Protein AF-A0A8T2N2C2-F1 (afdb_monomer_lite)

Organism: NCBI:txid121402

Sequence (60 aa):
MDEVNKIGKISKQWTGLLREAFTDSDNFGIQFPMDLDVRMKAVMIGACFLIDFMFFESNN

Structure (mmCIF, N/CA/C/O backbone):
data_AF-A0A8T2N2C2-F1
#
_entry.id   AF-A0A8T2N2C2-F1
#
loop_
_atom_site.group_PDB
_atom_site.id
_atom_site.type_symbol
_atom_site.label_atom_id
_atom_site.label_alt_id
_atom_site.label_comp_id
_atom_site.label_asym_id
_atom_site.label_entity_id
_atom_site.label_seq_id
_atom_site.pdbx_PDB_ins_code
_atom_site.Cartn_x
_atom_site.Cartn_y
_atom_site.Cartn_z
_atom_site.occupancy
_atom_site.B_iso_or_equiv
_atom_site.auth_seq_id
_atom_site.auth_comp_id
_atom_site.auth_asym_id
_atom_site.auth_atom_id
_atom_site.pdbx_PDB_model_num
ATOM 1 N N . MET A 1 1 ? -1.721 22.157 12.123 1.00 47.72 1 MET A N 1
ATOM 2 C CA . MET A 1 1 ? -0.944 20.905 12.132 1.00 47.72 1 MET A CA 1
ATOM 3 C C . MET A 1 1 ? -1.783 19.923 11.354 1.00 47.72 1 MET A C 1
ATOM 5 O O . MET A 1 1 ? -2.825 19.541 11.862 1.00 47.72 1 MET A O 1
ATOM 9 N N . ASP A 1 2 ? -1.435 19.650 10.099 1.00 51.16 2 ASP A N 1
ATOM 10 C CA . ASP A 1 2 ? -2.163 18.678 9.286 1.00 51.16 2 ASP A CA 1
ATOM 11 C C . ASP A 1 2 ? -2.105 17.313 9.972 1.00 51.16 2 ASP A C 1
ATOM 13 O O . ASP A 1 2 ? -1.063 16.654 9.995 1.00 51.16 2 ASP A O 1
ATOM 17 N N . GLU A 1 3 ? -3.216 16.908 10.587 1.00 58.50 3 GLU A N 1
ATOM 18 C CA . GLU A 1 3 ? -3.417 15.538 11.040 1.00 58.50 3 GLU A CA 1
ATOM 19 C C . GLU A 1 3 ? -3.502 14.655 9.798 1.00 58.50 3 GLU A C 1
ATOM 21 O O . GLU A 1 3 ? -4.575 14.360 9.272 1.00 58.50 3 GLU A O 1
ATOM 26 N N . VAL A 1 4 ? -2.337 14.244 9.294 1.00 68.25 4 VAL A N 1
ATOM 27 C CA . VAL A 1 4 ? -2.238 13.154 8.330 1.00 68.25 4 VAL A CA 1
ATOM 28 C C . VAL A 1 4 ? -2.695 11.899 9.059 1.00 68.25 4 VAL A C 1
ATOM 30 O O . VAL A 1 4 ? -1.913 11.216 9.725 1.00 68.25 4 VAL A O 1
ATOM 33 N N . ASN A 1 5 ? -3.994 11.634 8.979 1.00 75.06 5 ASN A N 1
ATOM 34 C CA . ASN A 1 5 ? -4.610 10.498 9.631 1.00 75.06 5 ASN A CA 1
ATOM 35 C C . ASN A 1 5 ? -4.163 9.234 8.882 1.00 75.06 5 ASN A C 1
ATOM 37 O O . ASN A 1 5 ? -4.579 8.973 7.752 1.00 75.06 5 ASN A O 1
ATOM 41 N N . LYS A 1 6 ? -3.206 8.499 9.458 1.00 79.44 6 LYS A N 1
ATOM 42 C CA . LYS A 1 6 ? -2.588 7.336 8.810 1.00 79.44 6 LYS A CA 1
ATOM 43 C C . LYS A 1 6 ? -3.581 6.178 8.773 1.00 79.44 6 LYS A C 1
ATOM 45 O O . LYS A 1 6 ? -3.843 5.542 9.786 1.00 79.44 6 LYS A O 1
ATOM 50 N N . ILE A 1 7 ? -4.073 5.874 7.578 1.00 85.50 7 ILE A N 1
ATOM 51 C CA . ILE A 1 7 ? -5.058 4.811 7.323 1.00 85.50 7 ILE A CA 1
ATOM 52 C C . ILE A 1 7 ? -4.442 3.411 7.158 1.00 85.50 7 ILE A C 1
ATOM 54 O O . ILE A 1 7 ? -5.149 2.409 7.206 1.00 85.50 7 ILE A O 1
ATOM 58 N N . GLY A 1 8 ? -3.129 3.330 6.931 1.00 89.50 8 GLY A N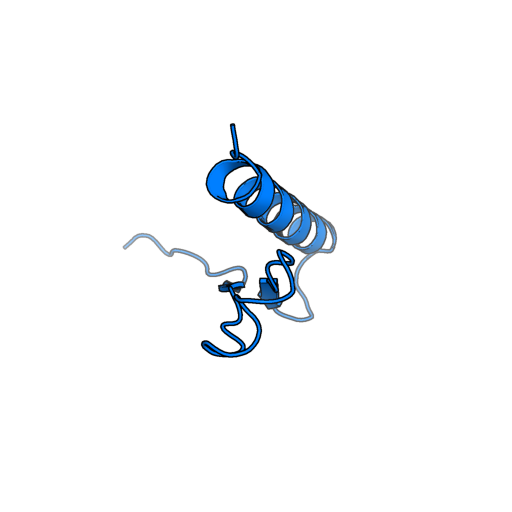 1
ATOM 59 C CA . GLY A 1 8 ? -2.417 2.087 6.651 1.00 89.50 8 GLY A CA 1
ATOM 60 C C . GLY A 1 8 ? -1.062 2.332 5.989 1.00 89.50 8 GLY A C 1
ATOM 61 O O . GLY A 1 8 ? -0.594 3.468 5.900 1.00 89.50 8 GLY A O 1
ATOM 62 N N . LYS A 1 9 ? -0.418 1.256 5.534 1.00 91.69 9 LYS A N 1
ATOM 63 C CA . LYS A 1 9 ? 0.906 1.263 4.910 1.00 91.69 9 LYS A CA 1
ATOM 64 C C . LYS A 1 9 ? 0.948 0.277 3.746 1.00 91.69 9 LYS A C 1
ATOM 66 O O . LYS A 1 9 ? 0.623 -0.893 3.919 1.00 91.69 9 LYS A O 1
ATOM 71 N N . ILE A 1 10 ? 1.403 0.753 2.592 1.00 91.19 10 ILE A N 1
ATOM 72 C CA . ILE A 1 10 ? 1.811 -0.078 1.456 1.00 91.19 10 ILE A CA 1
ATOM 73 C C . ILE A 1 10 ? 3.340 -0.070 1.437 1.00 91.19 10 ILE A C 1
ATOM 75 O O . ILE A 1 10 ? 3.958 0.985 1.582 1.00 91.19 10 ILE A O 1
ATOM 79 N N . SER A 1 11 ? 3.963 -1.237 1.320 1.00 88.19 11 SER A N 1
ATOM 80 C CA . SER A 1 11 ? 5.421 -1.358 1.263 1.00 88.19 11 SER A CA 1
ATOM 81 C C . SER A 1 11 ? 5.848 -2.468 0.320 1.00 88.19 11 SER A C 1
ATOM 83 O O . SER A 1 11 ? 5.337 -3.583 0.423 1.00 88.19 11 SER A O 1
ATOM 85 N N . LYS A 1 12 ? 6.834 -2.184 -0.530 1.00 82.56 12 LYS A N 1
ATOM 86 C CA . LYS A 1 12 ? 7.532 -3.202 -1.315 1.00 82.56 12 LYS A CA 1
ATOM 87 C C . LYS A 1 12 ? 8.36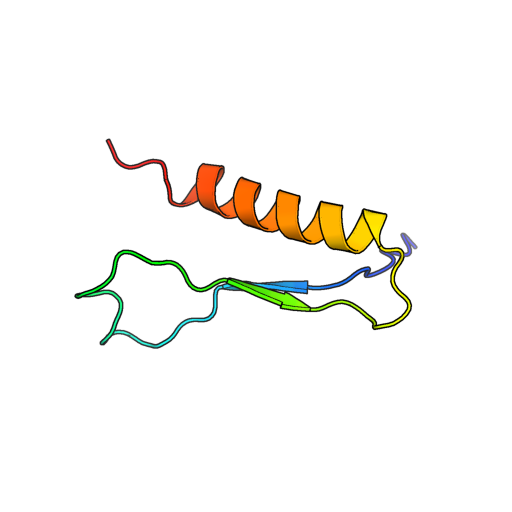6 -4.069 -0.368 1.00 82.56 12 LYS A C 1
ATOM 89 O O . LYS A 1 12 ? 9.190 -3.548 0.384 1.00 82.56 12 LYS A O 1
ATOM 94 N N . GLN A 1 13 ? 8.119 -5.374 -0.348 1.00 73.25 13 GLN A N 1
ATOM 95 C CA . GLN A 1 13 ? 8.930 -6.327 0.400 1.00 73.25 13 GLN A CA 1
ATOM 96 C C . GLN A 1 13 ? 10.138 -6.717 -0.448 1.00 73.25 13 GLN A C 1
ATOM 98 O O . GLN A 1 13 ? 10.011 -7.384 -1.471 1.00 73.25 13 GLN A O 1
ATOM 103 N N . TRP A 1 14 ? 11.323 -6.303 -0.010 1.00 64.62 14 TRP A N 1
ATOM 104 C CA . TRP A 1 14 ? 12.574 -6.694 -0.644 1.00 64.62 14 TRP A CA 1
ATOM 105 C C . TRP A 1 14 ? 12.996 -8.076 -0.138 1.00 64.62 14 TRP A C 1
ATOM 107 O O . TRP A 1 14 ? 13.444 -8.207 1.000 1.00 64.62 14 TRP A O 1
ATOM 117 N N . THR A 1 15 ? 12.865 -9.120 -0.960 1.00 60.19 15 THR A N 1
ATOM 118 C CA . THR A 1 15 ? 13.295 -10.484 -0.585 1.00 60.19 15 THR A CA 1
ATOM 119 C C . THR A 1 15 ? 14.783 -10.760 -0.856 1.00 60.19 15 THR A C 1
ATOM 121 O O . THR A 1 15 ? 15.218 -11.905 -0.767 1.00 60.19 15 THR A O 1
ATOM 124 N N . GLY A 1 16 ? 15.575 -9.723 -1.150 1.00 58.03 16 GLY A N 1
ATOM 125 C CA . GLY A 1 16 ? 17.023 -9.804 -1.363 1.00 58.03 16 GLY A CA 1
ATOM 126 C C . GLY A 1 16 ? 17.444 -9.997 -2.827 1.00 58.03 16 GLY A C 1
ATOM 127 O O . GLY A 1 16 ? 16.649 -10.419 -3.664 1.00 58.03 16 GLY A O 1
ATOM 128 N N . LEU A 1 17 ? 18.738 -9.755 -3.083 1.00 54.94 17 LEU A N 1
ATOM 129 C CA . LEU A 1 17 ? 19.416 -9.812 -4.396 1.00 54.94 17 LEU A CA 1
ATOM 130 C C . LEU A 1 17 ? 19.227 -11.136 -5.167 1.00 54.94 17 LEU A C 1
ATOM 132 O O . LEU A 1 17 ? 19.392 -11.184 -6.380 1.00 54.94 17 LEU A O 1
ATOM 136 N N . LEU A 1 18 ? 18.915 -12.234 -4.472 1.00 50.00 18 LEU A N 1
ATOM 137 C CA . LEU A 1 18 ? 18.861 -13.584 -5.050 1.00 50.00 18 LEU A CA 1
ATOM 138 C C . LEU A 1 18 ? 17.550 -13.906 -5.783 1.00 50.00 18 LEU A C 1
ATOM 140 O O . LEU A 1 18 ? 17.516 -14.870 -6.544 1.00 50.00 18 LEU A O 1
ATOM 144 N N . ARG A 1 19 ? 16.479 -13.131 -5.566 1.00 51.38 19 ARG A N 1
ATOM 145 C CA . ARG A 1 19 ? 15.160 -13.399 -6.171 1.00 51.38 19 ARG A CA 1
ATOM 146 C C . ARG A 1 19 ? 14.779 -12.404 -7.271 1.00 51.38 19 ARG A C 1
ATOM 148 O O . ARG A 1 19 ? 13.977 -12.752 -8.130 1.00 51.38 19 ARG A O 1
ATOM 155 N N . GLU A 1 20 ? 15.432 -11.243 -7.306 1.00 49.47 20 GLU A N 1
ATOM 156 C CA . GLU A 1 20 ? 15.336 -10.278 -8.414 1.00 49.47 20 GLU A CA 1
ATOM 157 C C . GLU A 1 20 ? 15.852 -10.853 -9.743 1.00 49.47 20 GLU A C 1
ATOM 159 O O . GLU A 1 20 ? 15.356 -10.497 -10.802 1.00 49.47 20 GLU A O 1
ATOM 164 N N . ALA A 1 21 ? 16.803 -11.794 -9.710 1.00 52.84 21 ALA A N 1
ATOM 165 C CA . ALA A 1 21 ? 17.366 -12.387 -10.926 1.00 52.84 21 ALA A CA 1
ATOM 166 C C . ALA A 1 21 ? 16.460 -13.434 -11.608 1.00 52.84 21 ALA A C 1
ATOM 168 O O . ALA A 1 21 ? 16.744 -13.833 -12.734 1.00 52.84 21 ALA A O 1
ATOM 169 N N . PHE A 1 22 ? 15.404 -13.916 -10.938 1.00 49.09 22 PHE A N 1
ATOM 170 C CA . PHE A 1 22 ? 14.631 -15.074 -11.410 1.00 49.09 22 PHE A CA 1
ATOM 171 C C . PHE A 1 22 ? 13.111 -14.890 -11.397 1.00 49.09 22 PHE A C 1
ATOM 173 O O . PHE A 1 22 ? 12.398 -15.764 -11.892 1.00 49.09 22 PHE A O 1
ATOM 180 N N . THR A 1 23 ? 12.566 -13.803 -10.843 1.00 50.03 23 THR A N 1
ATOM 181 C CA . THR A 1 23 ? 11.116 -13.572 -10.889 1.00 50.03 23 THR A CA 1
ATOM 182 C C . THR A 1 23 ? 10.807 -12.078 -10.906 1.00 50.03 23 THR A C 1
ATOM 184 O O . THR A 1 23 ? 11.000 -11.405 -9.902 1.00 50.03 23 THR A O 1
ATOM 187 N N . ASP A 1 24 ? 10.258 -11.596 -12.021 1.00 55.31 24 ASP A N 1
ATOM 188 C CA . ASP A 1 24 ? 9.739 -10.233 -12.263 1.00 55.31 24 ASP A CA 1
ATOM 189 C C . ASP A 1 24 ? 8.483 -9.902 -11.423 1.00 55.31 24 ASP A C 1
ATOM 191 O O . ASP A 1 24 ? 7.631 -9.111 -11.800 1.00 55.31 24 ASP A O 1
ATOM 195 N N . SER A 1 25 ? 8.290 -10.601 -10.302 1.00 57.44 25 SER A N 1
ATOM 196 C CA . SER A 1 25 ? 7.108 -10.457 -9.461 1.00 57.44 25 SER A CA 1
ATOM 197 C C . SER A 1 25 ? 7.452 -9.594 -8.259 1.00 57.44 25 SER A C 1
ATOM 199 O O . SER A 1 25 ? 8.116 -10.036 -7.312 1.00 57.44 25 SER A O 1
ATOM 201 N N . ASP A 1 26 ? 6.968 -8.358 -8.296 1.00 67.94 26 ASP A N 1
ATOM 202 C CA . ASP A 1 26 ? 7.084 -7.433 -7.188 1.00 67.94 26 ASP A CA 1
ATOM 203 C C . ASP A 1 26 ? 6.162 -7.835 -6.034 1.00 67.94 26 ASP A C 1
ATOM 205 O O . ASP A 1 26 ? 4.943 -7.947 -6.150 1.00 67.94 26 ASP A O 1
ATOM 209 N N . ASN A 1 27 ? 6.761 -8.075 -4.868 1.00 78.06 27 ASN A N 1
ATOM 210 C CA . ASN A 1 27 ? 6.020 -8.483 -3.681 1.00 78.06 27 ASN A CA 1
ATOM 211 C C . ASN A 1 27 ? 5.645 -7.242 -2.867 1.00 78.06 27 ASN A C 1
ATOM 213 O O . ASN A 1 27 ? 6.466 -6.711 -2.119 1.00 78.06 27 ASN A O 1
ATOM 217 N N . PHE A 1 28 ? 4.400 -6.785 -2.969 1.00 84.44 28 PHE A N 1
ATOM 218 C CA . PHE A 1 28 ? 3.881 -5.700 -2.136 1.00 84.44 28 PHE A CA 1
ATOM 219 C C . PHE A 1 28 ? 3.120 -6.228 -0.917 1.00 84.44 28 PHE A C 1
ATOM 221 O O . PHE A 1 28 ? 2.293 -7.132 -1.003 1.00 84.44 28 PHE A O 1
ATOM 228 N N . GLY A 1 29 ? 3.393 -5.638 0.246 1.00 89.38 29 GLY A N 1
ATOM 229 C CA . GLY A 1 29 ? 2.625 -5.842 1.470 1.00 89.38 29 GLY A CA 1
ATOM 230 C C . GLY A 1 29 ? 1.726 -4.645 1.764 1.00 89.38 29 GLY A C 1
ATOM 231 O O . GLY A 1 29 ? 2.188 -3.504 1.726 1.00 89.38 29 GLY A O 1
ATOM 232 N N . ILE A 1 30 ? 0.467 -4.912 2.117 1.00 92.12 30 ILE A N 1
ATOM 233 C CA . ILE A 1 30 ? -0.510 -3.906 2.549 1.00 92.12 30 ILE A CA 1
ATOM 234 C C . ILE A 1 30 ? -0.883 -4.184 4.005 1.00 92.12 30 ILE A C 1
ATOM 236 O O . ILE A 1 30 ? -1.267 -5.299 4.354 1.00 92.12 30 ILE A O 1
ATOM 240 N N . GLN A 1 31 ? -0.773 -3.170 4.859 1.00 92.62 31 GLN A N 1
ATOM 241 C CA . GLN A 1 31 ? -1.134 -3.225 6.274 1.00 92.62 31 GLN A CA 1
ATOM 242 C C . GLN A 1 31 ? -2.144 -2.123 6.580 1.00 92.62 31 GLN A C 1
ATOM 244 O O . GLN A 1 31 ? -1.934 -0.962 6.235 1.00 92.62 31 GLN A O 1
ATOM 249 N N . PHE A 1 32 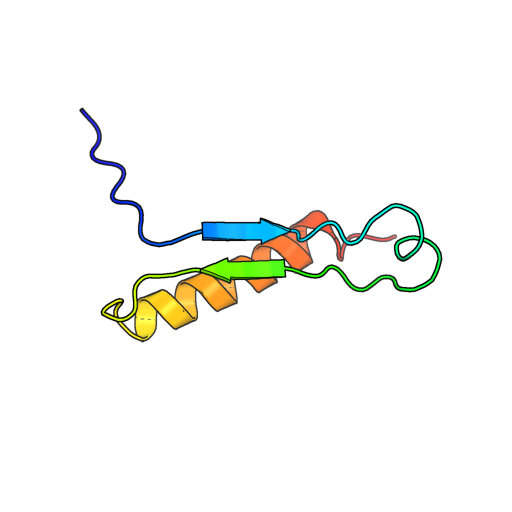? -3.231 -2.474 7.251 1.00 92.25 32 PHE A N 1
ATOM 250 C CA . PHE A 1 32 ? -4.252 -1.538 7.710 1.00 92.25 32 PHE A CA 1
ATOM 251 C C . PHE A 1 32 ? -4.858 -2.039 9.025 1.00 92.25 32 PHE A C 1
ATOM 253 O O . PHE A 1 32 ? -4.771 -3.238 9.315 1.00 92.25 32 PHE A O 1
ATOM 260 N N . PRO A 1 33 ? -5.461 -1.154 9.835 1.00 91.06 33 PRO A N 1
ATOM 261 C CA . PRO A 1 33 ? -6.072 -1.563 11.088 1.00 91.06 33 PRO A CA 1
ATOM 262 C C . PRO A 1 33 ? -7.326 -2.423 10.840 1.00 91.06 33 PRO A C 1
ATOM 264 O O . PRO A 1 33 ? -7.975 -2.344 9.792 1.00 91.06 33 PRO A O 1
ATOM 267 N N . MET A 1 34 ? -7.635 -3.319 11.781 1.00 87.88 34 MET A N 1
ATOM 268 C CA . MET A 1 34 ? -8.674 -4.347 11.606 1.00 87.88 34 MET A CA 1
ATOM 269 C C . MET A 1 34 ? -10.070 -3.736 11.415 1.00 87.88 34 MET A C 1
ATOM 271 O O . MET A 1 34 ? -10.853 -4.222 10.595 1.00 87.88 34 MET A O 1
ATOM 275 N N . ASP A 1 35 ? -10.331 -2.646 12.126 1.00 91.44 35 ASP A N 1
ATOM 276 C CA . ASP A 1 35 ? -11.542 -1.827 12.136 1.00 91.44 35 ASP A CA 1
ATOM 277 C C . ASP A 1 35 ? -11.646 -0.852 10.952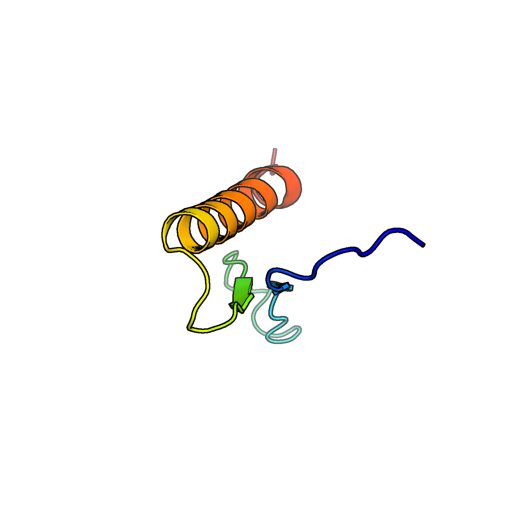 1.00 91.44 35 ASP A C 1
ATOM 279 O O . ASP A 1 35 ? -12.639 -0.135 10.835 1.00 91.44 35 ASP A O 1
ATOM 283 N N . LEU A 1 36 ? -10.673 -0.846 10.030 1.00 90.06 36 LEU A N 1
ATOM 284 C CA . LEU A 1 36 ? -10.755 -0.023 8.827 1.00 90.06 36 LEU A CA 1
ATOM 285 C C . LEU A 1 36 ? -11.977 -0.418 7.974 1.00 90.06 36 LEU A C 1
ATOM 287 O O . LEU A 1 36 ? -12.198 -1.605 7.697 1.00 90.06 36 LEU A O 1
ATOM 291 N N . ASP A 1 37 ? -12.734 0.585 7.516 1.00 93.06 37 ASP A N 1
ATOM 292 C CA . ASP A 1 37 ? -13.884 0.412 6.621 1.00 93.06 37 ASP A CA 1
ATOM 293 C C . ASP A 1 37 ? -13.494 -0.431 5.393 1.00 93.06 37 ASP A C 1
ATOM 295 O O . ASP A 1 37 ? -12.431 -0.246 4.791 1.00 93.06 37 ASP A O 1
ATOM 299 N N . VAL A 1 38 ? -14.363 -1.371 5.012 1.00 93.81 38 VAL A N 1
ATOM 300 C CA . VAL A 1 38 ? -14.112 -2.313 3.908 1.00 93.81 38 VAL A CA 1
ATOM 301 C C . VAL A 1 38 ? -13.845 -1.583 2.589 1.00 93.81 38 VAL A C 1
ATOM 303 O O . VAL A 1 38 ? -13.015 -2.033 1.799 1.00 93.81 38 VAL A O 1
ATOM 306 N N . ARG A 1 39 ? -14.468 -0.421 2.363 1.00 94.50 39 ARG A N 1
ATOM 307 C CA . ARG A 1 39 ? -14.212 0.410 1.180 1.00 94.50 39 ARG A CA 1
ATOM 308 C C . ARG A 1 39 ? -12.796 0.959 1.197 1.00 94.50 39 ARG A C 1
ATOM 310 O O . ARG A 1 39 ? -12.147 0.961 0.161 1.00 94.50 39 ARG A O 1
ATOM 317 N N . MET A 1 40 ? -12.282 1.360 2.357 1.00 93.62 40 MET A N 1
ATOM 318 C CA . MET A 1 40 ? -10.914 1.868 2.453 1.00 93.62 40 MET A CA 1
ATOM 319 C C . MET A 1 40 ? -9.881 0.748 2.296 1.00 93.62 40 MET A C 1
ATOM 321 O O . MET A 1 40 ? -8.843 0.959 1.675 1.00 93.62 40 MET A O 1
ATOM 325 N N . LYS A 1 41 ? -10.189 -0.473 2.755 1.00 93.62 41 LYS A N 1
ATOM 326 C CA . LYS A 1 41 ? -9.384 -1.667 2.438 1.00 93.62 41 LYS A CA 1
ATOM 327 C C . LYS A 1 41 ? -9.322 -1.905 0.926 1.00 93.62 41 LYS A C 1
ATOM 329 O O . LYS A 1 41 ? -8.237 -2.104 0.388 1.00 93.62 41 LYS A O 1
ATOM 334 N N . ALA A 1 42 ? -10.461 -1.813 0.234 1.00 95.06 42 ALA A N 1
ATOM 335 C CA . ALA A 1 42 ? -10.518 -1.931 -1.224 1.00 95.06 42 ALA A CA 1
ATOM 336 C C . ALA A 1 42 ? -9.733 -0.812 -1.933 1.00 95.06 42 ALA A C 1
ATOM 338 O O . ALA A 1 42 ? -8.989 -1.093 -2.869 1.00 95.06 42 ALA A O 1
ATOM 339 N N . VAL A 1 43 ? -9.827 0.433 -1.451 1.00 94.75 43 VAL A N 1
ATOM 340 C CA . VAL A 1 43 ? -9.032 1.566 -1.959 1.00 94.75 43 VAL A CA 1
ATOM 341 C C . VAL A 1 43 ? -7.534 1.304 -1.802 1.00 94.75 43 VAL A C 1
ATOM 343 O O . VAL A 1 43 ? -6.788 1.526 -2.747 1.00 94.75 43 VAL A O 1
ATOM 346 N N . MET A 1 44 ? -7.083 0.789 -0.654 1.00 93.69 44 MET A N 1
ATOM 347 C CA . MET A 1 44 ? -5.668 0.467 -0.419 1.00 93.69 44 MET A CA 1
ATOM 348 C C . MET A 1 44 ? -5.156 -0.626 -1.368 1.00 93.69 44 MET A C 1
ATOM 350 O O . MET A 1 44 ? -4.040 -0.527 -1.873 1.00 93.69 44 MET A O 1
ATOM 354 N N . ILE A 1 45 ? -5.978 -1.642 -1.648 1.00 93.00 45 ILE A N 1
ATOM 355 C CA . ILE A 1 45 ? -5.666 -2.690 -2.632 1.00 93.00 45 ILE A CA 1
ATOM 356 C C . ILE A 1 45 ? -5.579 -2.093 -4.042 1.00 93.00 45 ILE A C 1
ATOM 358 O O . ILE A 1 45 ? -4.598 -2.325 -4.743 1.00 93.00 45 ILE A O 1
ATOM 362 N N . GLY A 1 46 ? -6.556 -1.274 -4.441 1.00 93.81 46 GLY A N 1
ATOM 363 C CA . GLY A 1 46 ? -6.545 -0.590 -5.737 1.00 93.81 46 GLY A CA 1
ATOM 364 C C . GLY A 1 46 ? -5.348 0.350 -5.903 1.00 93.81 46 GLY A C 1
ATOM 365 O O . GLY A 1 46 ? -4.720 0.369 -6.956 1.00 93.81 46 GLY A O 1
ATOM 366 N N . ALA A 1 47 ? -4.977 1.076 -4.846 1.00 93.25 47 ALA A N 1
ATOM 367 C CA . ALA A 1 47 ? -3.794 1.927 -4.836 1.00 93.25 47 ALA A CA 1
ATOM 368 C C . ALA A 1 47 ? -2.502 1.111 -4.987 1.00 93.25 47 ALA A C 1
ATOM 370 O O . ALA A 1 47 ? -1.596 1.544 -5.689 1.00 93.25 47 ALA A O 1
ATOM 371 N N . CYS A 1 48 ? -2.423 -0.077 -4.379 1.00 90.81 48 CYS A N 1
ATOM 372 C CA . CYS A 1 48 ? -1.286 -0.980 -4.548 1.00 90.81 48 CYS A CA 1
ATOM 373 C C . CYS A 1 48 ? -1.121 -1.419 -6.009 1.00 90.81 48 CYS A C 1
ATOM 375 O O . CYS A 1 48 ? -0.022 -1.309 -6.541 1.00 90.81 48 CYS A O 1
ATOM 377 N N . PHE A 1 49 ? -2.206 -1.838 -6.669 1.00 88.94 49 PHE A N 1
ATOM 378 C CA . PHE A 1 49 ? -2.177 -2.176 -8.096 1.00 88.94 49 PHE A CA 1
ATOM 379 C C . PHE A 1 49 ? -1.823 -0.976 -8.975 1.00 88.94 49 PHE A C 1
ATOM 381 O O . PHE A 1 49 ? -1.062 -1.113 -9.922 1.00 88.94 49 PHE A O 1
ATOM 388 N N . LEU A 1 50 ? -2.340 0.214 -8.658 1.00 91.06 50 LEU A N 1
ATOM 389 C CA . LEU A 1 50 ? -2.017 1.423 -9.414 1.00 91.06 50 LEU A CA 1
ATOM 390 C C . LEU A 1 50 ? -0.529 1.788 -9.305 1.00 91.06 50 LEU A C 1
ATOM 392 O O . LEU A 1 50 ? 0.068 2.200 -10.294 1.00 91.06 50 LEU A O 1
ATOM 396 N N . ILE A 1 51 ? 0.066 1.650 -8.116 1.00 87.25 51 ILE A N 1
ATOM 397 C CA . ILE A 1 51 ? 1.503 1.876 -7.902 1.00 87.25 51 ILE A CA 1
ATOM 398 C C . ILE A 1 51 ? 2.323 0.865 -8.711 1.00 87.25 51 ILE A C 1
ATOM 400 O O . ILE A 1 51 ? 3.281 1.260 -9.367 1.00 87.25 51 ILE A O 1
ATOM 404 N N . ASP A 1 52 ? 1.935 -0.409 -8.689 1.00 82.69 52 ASP A N 1
ATOM 405 C CA 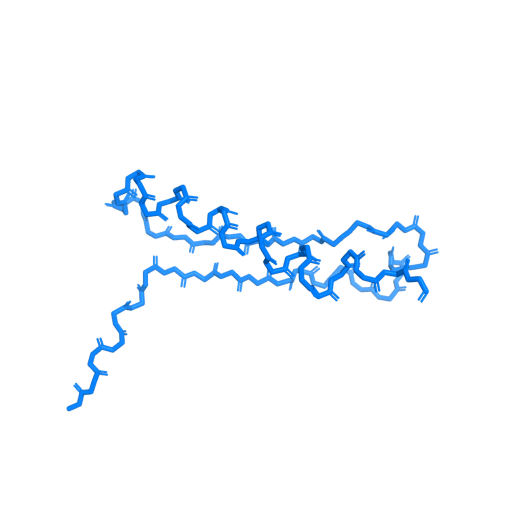. ASP A 1 52 ? 2.581 -1.469 -9.469 1.00 82.69 52 ASP A CA 1
ATOM 406 C C . ASP A 1 52 ? 2.536 -1.163 -10.979 1.00 82.69 52 ASP A C 1
ATOM 408 O O . ASP A 1 52 ? 3.570 -1.030 -11.633 1.00 82.69 52 ASP A O 1
ATOM 412 N N . PHE A 1 53 ? 1.342 -0.866 -11.499 1.00 83.81 53 PHE A N 1
ATOM 413 C CA . PHE A 1 53 ? 1.113 -0.521 -12.904 1.00 83.81 53 PHE A CA 1
ATOM 414 C C . PHE A 1 53 ? 1.911 0.716 -13.359 1.00 83.81 53 PHE A C 1
ATOM 416 O O . PHE A 1 53 ? 2.518 0.734 -14.427 1.00 83.81 53 PHE A O 1
ATOM 423 N N . MET A 1 54 ? 1.919 1.783 -12.553 1.00 84.75 54 MET A N 1
ATOM 424 C CA . MET A 1 54 ? 2.552 3.054 -12.928 1.00 84.75 54 MET A CA 1
ATOM 425 C C . MET A 1 54 ? 4.083 3.017 -12.882 1.00 84.75 54 MET A C 1
ATOM 427 O O . MET A 1 54 ? 4.716 3.764 -13.626 1.00 84.75 54 MET A O 1
ATOM 431 N N . PHE A 1 55 ? 4.680 2.207 -12.003 1.00 76.06 55 PHE A N 1
ATOM 432 C CA . PHE A 1 55 ? 6.125 2.245 -11.747 1.00 76.06 55 PHE A CA 1
ATOM 433 C C . PHE A 1 55 ? 6.881 0.981 -12.169 1.00 76.06 55 PHE A C 1
ATOM 435 O O . PHE A 1 55 ? 8.090 1.074 -12.371 1.00 76.06 55 PHE A O 1
ATOM 442 N N . PHE A 1 56 ? 6.207 -0.163 -12.307 1.00 69.06 56 PHE A N 1
ATOM 443 C CA . PHE A 1 56 ? 6.852 -1.458 -12.546 1.00 69.06 56 PHE A CA 1
ATOM 444 C C . PHE A 1 56 ? 6.357 -2.165 -13.817 1.00 69.06 56 PHE A C 1
ATOM 446 O O . PHE A 1 56 ? 7.143 -2.864 -14.446 1.00 69.06 56 PHE A O 1
ATOM 453 N N . GLU A 1 57 ? 5.137 -1.894 -14.301 1.00 65.19 57 GLU A N 1
ATOM 454 C CA . GLU A 1 57 ? 4.677 -2.426 -15.602 1.00 65.19 57 GLU A CA 1
ATOM 455 C C . GLU A 1 57 ? 5.112 -1.596 -16.832 1.00 65.19 57 GLU A C 1
ATOM 457 O O . GLU A 1 57 ? 4.851 -1.987 -17.971 1.00 65.19 57 GLU A O 1
ATOM 462 N N . SER A 1 58 ? 5.823 -0.473 -16.662 1.00 57.84 58 SER A N 1
ATOM 463 C CA . SER A 1 58 ? 6.426 0.253 -17.795 1.00 57.84 58 SER A CA 1
ATOM 464 C C . SER A 1 58 ? 7.767 -0.358 -18.196 1.00 57.84 58 SER A C 1
ATOM 466 O O . SER A 1 58 ? 8.826 0.155 -17.840 1.00 57.84 58 SER A O 1
ATOM 468 N N . ASN A 1 59 ? 7.709 -1.437 -18.976 1.00 53.78 59 ASN A N 1
ATOM 469 C CA . ASN A 1 59 ? 8.862 -1.988 -19.677 1.00 53.78 59 ASN A CA 1
ATOM 470 C C . ASN A 1 59 ? 8.573 -2.010 -21.187 1.00 53.78 59 ASN A C 1
ATOM 472 O O . ASN A 1 59 ? 7.916 -2.919 -21.696 1.00 53.78 59 ASN A O 1
ATOM 476 N N . ASN A 1 60 ? 9.044 -0.979 -21.895 1.00 44.38 60 ASN A N 1
ATOM 477 C CA . ASN A 1 60 ? 9.279 -1.035 -23.337 1.00 44.38 60 ASN A CA 1
ATOM 478 C C . ASN A 1 60 ? 10.552 -0.277 -23.704 1.00 44.38 60 ASN A C 1
ATOM 480 O O . ASN A 1 60 ? 10.594 0.947 -23.448 1.00 44.38 60 ASN A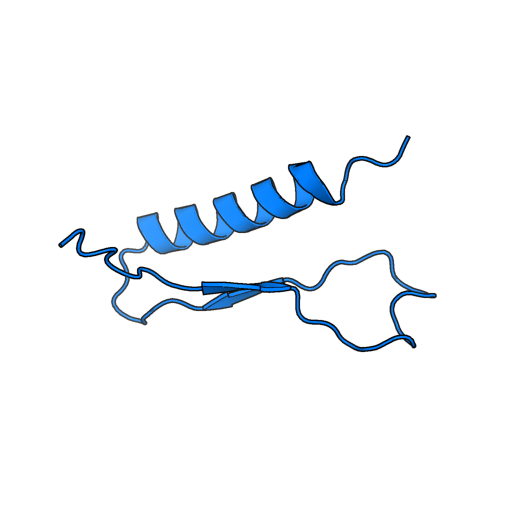 O 1
#

pLDDT: mean 76.67, std 16.78, range [44.38, 95.06]

Foldseek 3Di:
DPCPPDFWDKDFDDPDPPCVVPDLDTDIDTGGDPPRDPVVVVVSVVVNVVCCCVPRVPDD

Secondary structure (DSSP, 8-state):
--------EEEE----HHHHTT-----EEEE--TTS-HHHHHHHHHHHHHHHHHHTS---

InterPro domains:
  IPR005552 Scramblase [PF03803] (2-57)
  IPR005552 Scramblase [PTHR23248] (3-59)

Radius of gyration: 14.35 Å; chains: 1; bounding box: 34×36×36 Å